Protein AF-A0A0A9GAD1-F1 (afdb_monomer_lite)

Organism: Arundo donax (NCBI:txid35708)

Radius of gyration: 15.66 Å; chains: 1; bounding box: 36×40×42 Å

Foldseek 3Di:
DVLVVCVVPVVLQQDPVCPVVLVVLLVQCQPPDPVSNLVSLSVLLSLLVSLVVCVVVVHDCVSRVCLPLLNLLSLLLSLVVVLVVDDDDDVSNVSSVVSNCSSVVSNVVQCVPDPHVLVVLLPDDPVSLVSNLVSCVSNVHPPVNVVSVVSNDD

Secondary structure (DSSP, 8-state):
-HHHHHHH-GGGGG-GGGHHHHHHHHHHTT-SSHHHHHHHHHHHHHHHHHHHHHHHTT---TT-GGGSHHHHHHHHHHHHHHHHH--S-HHHHHHHHHHHHHHHHHHHHHHHHSS-HHHHHHT--HHHHHHHHHHHHHHT-HHHHHHHHHHH--

InterPro domains:
  IPR052575 Small subunit processome component 20 [PTHR17695] (1-151)

Structure (mmCIF, N/CA/C/O backbone):
data_AF-A0A0A9GAD1-F1
#
_entry.id   AF-A0A0A9GAD1-F1
#
loop_
_atom_site.group_PDB
_atom_site.id
_atom_site.type_symbol
_atom_site.label_atom_id
_atom_site.label_alt_id
_atom_site.label_comp_id
_atom_site.label_asym_id
_atom_site.label_entity_id
_atom_site.label_seq_id
_atom_site.pdbx_PDB_ins_code
_atom_site.Cartn_x
_atom_site.Cartn_y
_atom_site.Cartn_z
_atom_site.occupancy
_atom_site.B_iso_or_equiv
_atom_site.auth_seq_id
_atom_site.auth_comp_id
_atom_site.auth_asym_id
_atom_site.auth_atom_id
_atom_site.pdbx_PDB_model_num
ATOM 1 N N . MET A 1 1 ? -1.659 9.483 -18.717 1.00 63.25 1 MET A N 1
ATOM 2 C CA . MET A 1 1 ? -2.896 10.290 -18.855 1.00 63.25 1 MET A CA 1
ATOM 3 C C . MET A 1 1 ? -3.599 10.463 -17.509 1.00 63.25 1 MET A C 1
ATOM 5 O O . MET A 1 1 ? -3.791 11.605 -17.120 1.00 63.25 1 MET A O 1
ATOM 9 N N . MET A 1 2 ? -3.881 9.384 -16.760 1.00 69.25 2 MET A N 1
ATOM 10 C CA . MET A 1 2 ? -4.486 9.475 -15.416 1.00 69.25 2 MET A CA 1
ATOM 11 C C . MET A 1 2 ? -3.671 10.286 -14.394 1.00 69.25 2 MET A C 1
ATOM 13 O O . MET A 1 2 ? -4.250 11.117 -13.714 1.00 69.25 2 MET A O 1
ATOM 17 N N . GLU A 1 3 ? -2.343 10.128 -14.325 1.00 68.69 3 GLU A N 1
ATOM 18 C CA . GLU A 1 3 ? -1.500 10.929 -13.410 1.00 68.69 3 GLU A CA 1
ATOM 19 C C . GLU A 1 3 ? -1.738 12.435 -13.554 1.00 68.69 3 GLU A C 1
ATOM 21 O O . GLU A 1 3 ? -1.929 13.137 -12.568 1.00 68.69 3 GLU A O 1
ATOM 26 N N . ARG A 1 4 ? -1.798 12.930 -14.797 1.00 76.38 4 ARG A N 1
ATOM 27 C CA . ARG A 1 4 ? -2.043 14.352 -15.060 1.00 76.38 4 ARG A CA 1
ATOM 28 C C . ARG A 1 4 ? -3.442 14.763 -14.621 1.00 76.38 4 ARG A C 1
ATOM 30 O O . ARG A 1 4 ? -3.577 15.832 -14.043 1.00 76.38 4 ARG A O 1
ATOM 37 N N . LEU A 1 5 ? -4.454 13.928 -14.860 1.00 77.38 5 LEU A N 1
ATOM 38 C CA . LEU A 1 5 ? -5.827 14.207 -14.439 1.00 77.38 5 LEU A CA 1
ATOM 39 C C . LEU A 1 5 ? -5.905 14.395 -12.920 1.00 77.38 5 LEU A C 1
ATOM 41 O O . LEU A 1 5 ? -6.448 15.386 -12.454 1.00 77.38 5 LEU A O 1
ATOM 45 N N . PHE A 1 6 ? -5.287 13.497 -12.158 1.00 73.62 6 PHE A N 1
ATOM 46 C CA . PHE A 1 6 ? -5.312 13.570 -10.703 1.00 73.62 6 PHE A CA 1
ATOM 47 C C . PHE A 1 6 ? -4.466 14.698 -10.109 1.00 73.62 6 PHE A C 1
ATOM 49 O O . PHE A 1 6 ? -4.777 15.194 -9.032 1.00 73.62 6 PHE A O 1
ATOM 56 N N . VAL A 1 7 ? -3.402 15.117 -10.796 1.00 73.75 7 VAL A N 1
ATOM 57 C CA . VAL A 1 7 ? -2.645 16.313 -10.400 1.00 73.75 7 VAL A CA 1
ATOM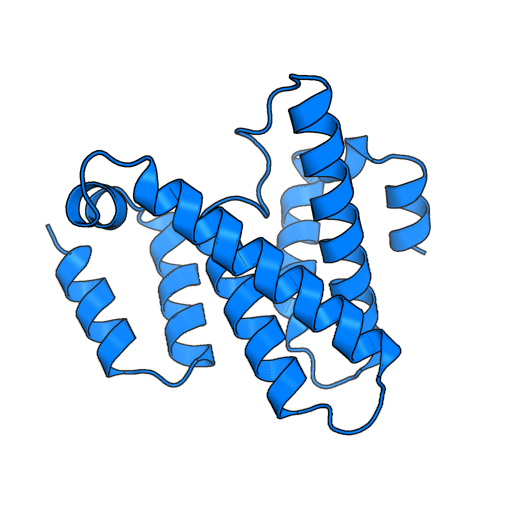 58 C C . VAL A 1 7 ? -3.502 17.574 -10.550 1.00 73.75 7 VAL A C 1
ATOM 60 O O . VAL A 1 7 ? -3.413 18.467 -9.713 1.00 73.75 7 VAL A O 1
ATOM 63 N N . HIS A 1 8 ? -4.331 17.649 -11.595 1.00 77.88 8 HIS A N 1
ATOM 64 C CA . HIS A 1 8 ? -5.186 18.815 -11.851 1.00 77.88 8 HIS A CA 1
ATOM 65 C C . HIS A 1 8 ? -6.481 18.791 -11.034 1.00 77.88 8 HIS A C 1
ATOM 67 O O . HIS A 1 8 ? -6.992 19.854 -10.695 1.00 77.88 8 HIS A O 1
ATOM 73 N N . PHE A 1 9 ? -6.979 17.600 -10.697 1.00 80.06 9 PHE A N 1
ATOM 74 C CA . PHE A 1 9 ? -8.194 17.403 -9.909 1.00 80.06 9 PHE A CA 1
ATOM 75 C C . PHE A 1 9 ? -7.927 16.4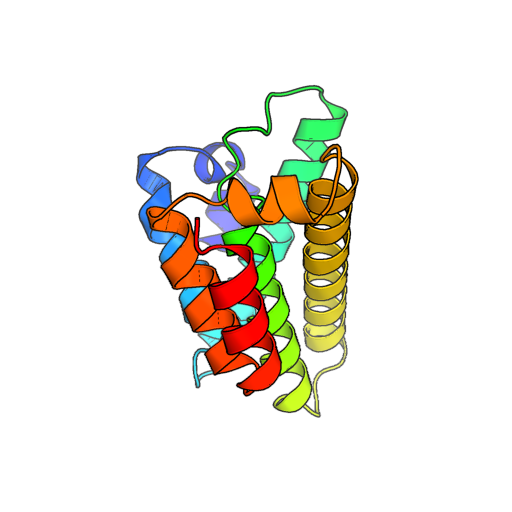22 -8.758 1.00 80.06 9 PHE A C 1
ATOM 77 O O . PHE A 1 9 ? -8.297 15.242 -8.837 1.00 80.06 9 PHE A O 1
ATOM 84 N N . PRO A 1 10 ? -7.249 16.871 -7.686 1.00 75.31 10 PRO A N 1
ATOM 85 C CA . PRO A 1 10 ? -6.904 16.015 -6.554 1.00 75.31 10 PRO A CA 1
ATOM 86 C C . PRO A 1 10 ? -8.134 15.479 -5.815 1.00 75.31 10 PRO A C 1
ATOM 88 O O . PRO A 1 10 ? -8.048 14.474 -5.115 1.00 75.31 10 PRO A O 1
ATOM 91 N N . GLU A 1 11 ? -9.290 16.125 -5.963 1.00 77.88 11 GLU A N 1
ATOM 92 C CA . GLU A 1 11 ? -10.557 15.720 -5.359 1.00 77.88 11 GLU A CA 1
ATOM 93 C C . GLU A 1 11 ? -11.035 14.363 -5.883 1.00 77.88 11 GLU A C 1
ATOM 95 O O . GLU A 1 11 ? -11.563 13.569 -5.101 1.00 77.88 11 GLU A O 1
ATOM 100 N N . LEU A 1 12 ? -10.742 14.055 -7.154 1.00 80.00 12 LEU A N 1
ATOM 101 C CA . LEU A 1 12 ? -11.114 12.793 -7.799 1.00 80.00 12 LEU A CA 1
ATOM 102 C C . LEU A 1 12 ? -10.521 11.578 -7.080 1.00 80.00 12 LEU A C 1
ATOM 104 O O . LEU A 1 12 ? -11.110 10.503 -7.092 1.00 80.00 12 LEU A O 1
ATOM 108 N N . TYR A 1 13 ? -9.382 11.719 -6.393 1.00 74.75 13 TYR A N 1
ATOM 109 C CA . TYR A 1 13 ? -8.804 10.616 -5.619 1.00 74.75 13 TYR A CA 1
ATOM 110 C C . TYR A 1 13 ? -9.721 10.093 -4.508 1.00 74.75 13 TYR A C 1
ATOM 112 O O . TYR A 1 13 ? -9.527 8.973 -4.031 1.00 74.75 13 TYR A O 1
ATOM 120 N N . PHE A 1 14 ? -10.682 10.895 -4.056 1.00 76.62 14 PHE A N 1
ATOM 121 C CA . PHE A 1 14 ? -11.494 10.594 -2.880 1.00 76.62 14 PHE A CA 1
ATOM 122 C C . PHE A 1 14 ? -12.947 10.299 -3.223 1.00 76.62 14 PHE A C 1
ATOM 124 O O . PHE A 1 14 ? -13.693 9.863 -2.349 1.00 76.62 14 PHE A O 1
ATOM 131 N N . GLU A 1 15 ? -13.340 10.474 -4.481 1.00 81.81 15 GLU A N 1
ATOM 132 C CA . GLU A 1 15 ? -14.680 10.133 -4.928 1.00 81.81 15 GLU A CA 1
ATOM 133 C C . GLU A 1 15 ? -14.900 8.612 -4.910 1.00 81.81 15 GLU A C 1
ATOM 135 O O . GLU A 1 15 ? -14.014 7.812 -5.233 1.00 81.81 15 GLU A O 1
ATOM 140 N N . GLN A 1 16 ? -16.096 8.192 -4.499 1.00 76.69 16 GLN A N 1
ATOM 141 C CA . GLN A 1 16 ? -16.431 6.780 -4.302 1.00 76.69 16 GLN A CA 1
ATOM 142 C C . GLN A 1 16 ? -16.388 5.968 -5.610 1.00 76.69 16 GLN A C 1
ATOM 144 O O . GLN A 1 16 ? -15.890 4.848 -5.623 1.00 76.69 16 GLN A O 1
ATOM 149 N N . ASN A 1 17 ? -16.802 6.565 -6.730 1.00 79.69 17 ASN A N 1
ATOM 150 C CA . ASN A 1 17 ? -16.640 6.026 -8.094 1.00 79.69 17 ASN A CA 1
ATOM 151 C C . ASN A 1 17 ? -15.176 5.676 -8.452 1.00 79.69 17 ASN A C 1
ATOM 153 O O . ASN A 1 17 ? -14.945 4.838 -9.318 1.00 79.69 17 ASN A O 1
ATOM 157 N N . MET A 1 18 ? -14.186 6.273 -7.781 1.00 80.19 18 MET A N 1
ATOM 158 C CA . MET A 1 18 ? -12.759 6.030 -8.015 1.00 80.19 18 MET A CA 1
ATOM 159 C C . MET A 1 18 ? -12.165 4.980 -7.061 1.00 80.19 18 MET A C 1
ATOM 161 O O . MET A 1 18 ? -10.948 4.786 -7.031 1.00 80.19 18 MET A O 1
ATOM 165 N N . GLU A 1 19 ? -12.974 4.309 -6.236 1.00 81.88 19 GLU A N 1
ATOM 166 C CA . GLU A 1 19 ? -12.515 3.258 -5.314 1.00 81.88 19 GLU A CA 1
ATOM 167 C C . GLU A 1 19 ? -11.909 2.055 -6.051 1.00 81.88 19 GLU A C 1
ATOM 169 O O . GLU A 1 19 ? -10.795 1.630 -5.734 1.00 81.88 19 GLU A O 1
ATOM 174 N N . GLU A 1 20 ? -12.580 1.558 -7.090 1.00 83.06 20 GLU A N 1
ATOM 175 C CA . GLU A 1 20 ? -12.085 0.430 -7.887 1.00 83.06 20 GLU A CA 1
ATOM 176 C C . GLU A 1 20 ? -10.746 0.753 -8.553 1.00 83.06 20 GLU A C 1
ATOM 178 O O . GLU A 1 20 ? -9.814 -0.053 -8.525 1.00 83.06 20 GLU A O 1
ATOM 183 N N . ILE A 1 21 ? -10.609 1.972 -9.081 1.00 84.38 21 ILE A N 1
ATOM 184 C CA . ILE A 1 21 ? -9.367 2.447 -9.700 1.00 84.38 21 ILE A CA 1
ATOM 185 C C . ILE A 1 21 ? -8.234 2.467 -8.672 1.00 84.38 21 ILE A C 1
ATOM 187 O O . ILE A 1 21 ? -7.130 2.014 -8.970 1.00 84.38 21 ILE A O 1
ATOM 191 N N . ARG A 1 22 ? -8.499 2.919 -7.441 1.00 84.44 22 ARG A N 1
ATOM 192 C CA . ARG A 1 22 ? -7.513 2.899 -6.348 1.00 84.44 22 ARG A CA 1
ATOM 193 C C . ARG A 1 22 ? -7.063 1.475 -6.006 1.00 84.44 22 ARG A C 1
ATOM 195 O O . ARG A 1 22 ? -5.872 1.248 -5.803 1.00 84.44 22 ARG A O 1
ATOM 202 N N . ILE A 1 23 ? -7.978 0.505 -6.006 1.00 85.31 23 ILE A N 1
ATOM 203 C CA . ILE A 1 23 ? -7.648 -0.914 -5.795 1.00 85.31 23 ILE A CA 1
ATOM 204 C C . ILE A 1 23 ? -6.791 -1.456 -6.947 1.00 85.31 23 ILE A C 1
ATOM 206 O O . ILE A 1 23 ? -5.797 -2.146 -6.707 1.00 85.31 23 ILE A O 1
ATOM 210 N N . VAL A 1 24 ? -7.135 -1.128 -8.195 1.00 89.25 24 VAL A N 1
ATOM 211 C CA . VAL A 1 24 ? -6.348 -1.519 -9.376 1.00 89.25 24 VAL A CA 1
ATOM 212 C C . VAL A 1 24 ? -4.936 -0.934 -9.305 1.00 89.25 24 VAL A C 1
ATOM 214 O O . VAL A 1 24 ? -3.975 -1.654 -9.572 1.00 89.25 24 VAL A O 1
ATOM 217 N N . VAL A 1 25 ? -4.782 0.321 -8.870 1.00 90.19 25 VAL A N 1
ATOM 218 C CA . VAL A 1 25 ? -3.464 0.945 -8.670 1.00 90.19 25 VAL A CA 1
ATOM 219 C C . VAL A 1 25 ? -2.609 0.130 -7.698 1.00 90.19 25 VAL A C 1
ATOM 221 O O . VAL A 1 25 ? -1.458 -0.147 -8.025 1.00 90.19 25 VAL A O 1
ATOM 224 N N . CYS A 1 26 ? -3.159 -0.318 -6.562 1.00 88.81 26 CYS A N 1
ATOM 225 C CA . CYS A 1 26 ? -2.428 -1.177 -5.623 1.00 88.81 26 CYS A CA 1
ATOM 226 C C . CYS A 1 26 ? -1.983 -2.500 -6.263 1.00 88.81 26 CYS A C 1
ATOM 228 O O . CYS A 1 26 ? -0.839 -2.906 -6.080 1.00 88.81 26 CYS A O 1
ATOM 230 N N . LYS A 1 27 ? -2.848 -3.153 -7.051 1.00 89.81 27 LYS A N 1
ATOM 231 C CA . LYS A 1 27 ? -2.513 -4.416 -7.737 1.00 89.81 27 LYS A CA 1
ATOM 232 C C . LYS A 1 27 ? -1.399 -4.241 -8.771 1.00 89.81 27 LYS A C 1
ATOM 234 O O . LYS A 1 27 ? -0.538 -5.107 -8.920 1.00 89.81 27 LYS A O 1
ATOM 239 N N . LEU A 1 28 ? -1.389 -3.111 -9.474 1.00 92.81 28 LEU A N 1
ATOM 240 C CA . LEU A 1 28 ? -0.389 -2.810 -10.499 1.00 92.81 28 LEU A CA 1
ATOM 241 C C . LEU A 1 28 ? 1.010 -2.518 -9.926 1.00 92.81 28 LEU A C 1
ATOM 243 O O . LEU A 1 28 ? 1.993 -2.633 -10.657 1.00 92.81 28 LEU A O 1
ATOM 247 N N . LEU A 1 29 ? 1.143 -2.245 -8.622 1.00 92.88 29 LEU A N 1
ATOM 248 C CA . LEU A 1 29 ? 2.449 -2.076 -7.968 1.00 92.88 29 LEU A CA 1
ATOM 249 C C . LEU A 1 29 ? 3.333 -3.330 -8.052 1.00 92.88 29 LEU A C 1
ATOM 251 O O . LEU A 1 29 ? 4.550 -3.228 -7.948 1.00 92.88 29 LEU A O 1
ATOM 255 N N . ILE A 1 30 ? 2.764 -4.518 -8.236 1.00 91.44 30 ILE A N 1
ATOM 256 C CA . ILE A 1 30 ? 3.539 -5.761 -8.391 1.00 91.44 30 ILE A CA 1
ATOM 257 C C . ILE A 1 30 ? 3.490 -6.308 -9.816 1.00 91.44 30 ILE A C 1
ATOM 259 O O . ILE A 1 30 ? 3.848 -7.464 -10.050 1.00 91.44 30 ILE A O 1
ATOM 263 N N . HIS A 1 31 ? 3.041 -5.491 -10.770 1.00 91.69 31 HIS A N 1
ATOM 264 C CA . HIS A 1 31 ? 2.915 -5.900 -12.157 1.00 91.69 31 HIS A CA 1
ATOM 265 C C . HIS A 1 31 ? 4.290 -6.280 -12.743 1.00 91.69 31 HIS A C 1
ATOM 267 O O . HIS A 1 31 ? 5.273 -5.591 -12.455 1.00 91.69 31 HIS A O 1
ATOM 273 N N . PRO A 1 32 ? 4.394 -7.331 -13.585 1.00 87.81 32 PRO A N 1
ATOM 274 C CA . PRO A 1 32 ? 5.669 -7.749 -14.176 1.00 87.81 32 PRO A CA 1
ATOM 275 C C . PRO A 1 32 ? 6.350 -6.649 -15.002 1.00 87.81 32 PRO A C 1
ATOM 277 O O . PRO A 1 32 ? 7.550 -6.409 -14.869 1.00 87.81 32 PRO A O 1
ATOM 280 N N . HIS A 1 33 ? 5.576 -5.938 -15.825 1.00 88.44 33 HIS A N 1
ATOM 281 C CA . HIS A 1 33 ? 6.076 -4.830 -16.646 1.00 88.44 33 HIS A CA 1
ATOM 282 C C . HIS A 1 33 ? 6.329 -3.557 -15.825 1.00 88.44 33 HIS A C 1
ATOM 284 O O . HIS A 1 33 ? 5.504 -3.179 -14.995 1.00 88.44 33 HIS A O 1
ATOM 290 N N . SER A 1 34 ? 7.443 -2.874 -16.107 1.00 86.44 34 SER A N 1
ATOM 291 C CA . SER A 1 34 ? 7.892 -1.671 -15.390 1.00 86.44 34 SER A CA 1
ATOM 292 C C . SER A 1 34 ? 6.997 -0.457 -15.610 1.00 86.44 34 SER A C 1
ATOM 294 O O . SER A 1 34 ? 6.751 0.287 -14.673 1.00 86.44 34 SER A O 1
ATOM 296 N N . MET A 1 35 ? 6.461 -0.262 -16.817 1.00 87.50 35 MET A N 1
ATOM 297 C CA . MET A 1 35 ? 5.620 0.899 -17.127 1.00 87.50 35 MET A CA 1
ATOM 298 C C . MET A 1 35 ? 4.387 1.022 -16.205 1.00 87.50 35 MET A C 1
ATOM 300 O O . MET A 1 35 ? 4.283 2.040 -15.521 1.00 87.50 35 MET A O 1
ATOM 304 N N . PRO A 1 36 ? 3.496 0.013 -16.088 1.00 88.88 36 PRO A N 1
ATOM 305 C CA . PRO A 1 36 ? 2.351 0.108 -15.180 1.00 88.88 36 PRO A CA 1
ATOM 306 C C . PRO A 1 36 ? 2.776 0.198 -13.713 1.00 88.88 36 PRO A C 1
ATOM 308 O O . PRO A 1 36 ? 2.176 0.951 -12.954 1.00 88.88 36 PRO A O 1
ATOM 311 N N . ARG A 1 37 ? 3.841 -0.511 -13.327 1.00 90.50 37 ARG A N 1
ATOM 312 C CA . ARG A 1 37 ? 4.392 -0.470 -11.971 1.00 90.50 37 ARG A CA 1
ATOM 313 C C . ARG A 1 37 ? 4.851 0.940 -11.588 1.00 90.50 37 ARG A C 1
ATOM 315 O O . ARG A 1 37 ? 4.413 1.458 -10.567 1.00 90.50 37 ARG A O 1
ATOM 322 N N . ASN A 1 38 ? 5.649 1.585 -12.437 1.00 88.88 38 ASN A N 1
ATOM 323 C CA . ASN A 1 38 ? 6.176 2.933 -12.218 1.00 88.88 38 ASN A CA 1
ATOM 324 C C . ASN A 1 38 ? 5.061 3.980 -12.212 1.00 88.88 38 ASN A C 1
ATOM 326 O O . ASN A 1 38 ? 5.045 4.852 -11.346 1.00 88.88 38 ASN A O 1
ATOM 330 N N . THR A 1 39 ? 4.091 3.866 -13.125 1.00 89.00 39 THR A N 1
ATOM 331 C CA . THR A 1 39 ? 2.907 4.734 -13.123 1.00 89.00 39 THR A CA 1
ATOM 332 C C . THR A 1 39 ? 2.106 4.585 -11.830 1.00 89.00 39 THR A C 1
ATOM 334 O O . THR A 1 39 ? 1.720 5.575 -11.213 1.00 89.00 39 THR A O 1
ATOM 337 N N . SER A 1 40 ? 1.895 3.359 -11.351 1.00 92.00 40 SER A N 1
ATOM 338 C CA . SER A 1 40 ? 1.223 3.126 -10.071 1.00 92.00 40 SER A CA 1
ATOM 339 C C . SER A 1 40 ? 2.011 3.681 -8.884 1.00 92.00 40 SER A C 1
ATOM 341 O O . SER A 1 40 ? 1.408 4.277 -7.993 1.00 92.00 40 SER A O 1
ATOM 343 N N . SER A 1 41 ? 3.341 3.569 -8.885 1.00 92.50 41 SER A N 1
ATOM 344 C CA . SER A 1 41 ? 4.211 4.171 -7.865 1.00 92.50 41 SER A CA 1
ATOM 345 C C . SER A 1 41 ? 4.059 5.699 -7.808 1.00 92.50 41 SER A C 1
ATOM 347 O O . SER A 1 41 ? 3.910 6.268 -6.723 1.00 92.50 41 SER A O 1
ATOM 349 N N . SER A 1 42 ? 4.025 6.362 -8.966 1.00 91.56 42 SER A N 1
ATOM 350 C CA . SER A 1 42 ? 3.805 7.811 -9.085 1.00 91.56 42 SER A CA 1
ATOM 351 C C . SER A 1 42 ? 2.401 8.244 -8.655 1.00 91.56 42 SER A C 1
ATOM 353 O O . SER A 1 42 ? 2.243 9.272 -7.988 1.00 91.56 42 SER A O 1
ATOM 355 N N . LEU A 1 43 ? 1.375 7.454 -8.985 1.00 91.56 43 LEU A N 1
ATOM 356 C CA . LEU A 1 43 ? -0.003 7.697 -8.545 1.00 91.56 43 LEU A CA 1
ATOM 357 C C . LEU A 1 43 ? -0.137 7.589 -7.022 1.00 91.56 43 LEU A C 1
ATOM 359 O O . LEU A 1 43 ? -0.752 8.452 -6.401 1.00 91.56 43 LEU A O 1
ATOM 363 N N . VAL A 1 44 ? 0.480 6.577 -6.407 1.00 93.50 44 VAL A N 1
ATOM 364 C CA . VAL A 1 44 ? 0.500 6.422 -4.944 1.00 93.50 44 VAL A CA 1
ATOM 365 C C . VAL A 1 44 ? 1.219 7.594 -4.272 1.00 93.50 44 VAL A C 1
ATOM 367 O O . VAL A 1 44 ? 0.695 8.146 -3.306 1.00 93.50 44 VAL A O 1
ATOM 370 N N . ALA A 1 45 ? 2.362 8.031 -4.809 1.00 93.44 45 ALA A N 1
ATOM 371 C CA . ALA A 1 45 ? 3.073 9.200 -4.287 1.00 93.44 45 ALA A CA 1
ATOM 372 C C . ALA A 1 45 ? 2.205 10.468 -4.336 1.00 93.44 45 ALA A C 1
ATOM 374 O O . ALA A 1 45 ? 2.091 11.200 -3.351 1.00 93.44 45 ALA A O 1
ATOM 375 N N . SER A 1 46 ? 1.532 10.692 -5.466 1.00 90.50 46 SER A N 1
ATOM 376 C CA . SER A 1 46 ? 0.617 11.823 -5.653 1.00 90.50 46 SER A CA 1
ATOM 377 C C . SER A 1 46 ? -0.583 11.757 -4.699 1.00 90.50 46 SER A C 1
ATOM 379 O O . SER A 1 46 ? -0.986 12.778 -4.133 1.00 90.50 46 SER A O 1
ATOM 381 N N . TYR A 1 47 ? -1.129 10.559 -4.466 1.00 90.69 47 TYR A N 1
ATOM 382 C CA . TYR A 1 47 ? -2.193 10.339 -3.488 1.00 90.69 47 TYR A CA 1
ATOM 383 C C . TYR A 1 47 ? -1.730 10.696 -2.071 1.00 90.69 47 TYR A C 1
ATOM 385 O O . TYR A 1 47 ? -2.403 11.458 -1.378 1.00 90.69 47 TYR A O 1
ATOM 393 N N . PHE A 1 48 ? -0.566 10.196 -1.645 1.00 92.88 48 PHE A N 1
ATOM 394 C CA . PHE A 1 48 ? -0.010 10.485 -0.321 1.00 92.88 48 PHE A CA 1
ATOM 395 C C . PHE A 1 48 ? 0.260 11.977 -0.120 1.00 92.88 48 PHE A C 1
ATOM 397 O O . PHE A 1 48 ? -0.128 12.529 0.909 1.00 92.88 48 PHE A O 1
ATOM 404 N N . ALA A 1 49 ? 0.830 12.658 -1.115 1.00 91.38 49 ALA A N 1
ATOM 405 C CA . ALA A 1 49 ? 1.029 14.106 -1.063 1.00 91.38 49 ALA A CA 1
ATOM 406 C C . ALA A 1 49 ? -0.301 14.865 -0.892 1.00 91.38 49 ALA A C 1
ATOM 408 O O . ALA A 1 49 ? -0.401 15.789 -0.084 1.00 91.38 49 ALA A O 1
ATOM 409 N N . THR A 1 50 ? -1.346 14.436 -1.605 1.00 89.62 50 THR A N 1
ATOM 410 C CA . THR A 1 50 ? -2.686 15.034 -1.506 1.00 89.62 50 THR A CA 1
ATOM 411 C C . THR A 1 50 ? -3.309 14.801 -0.130 1.00 89.62 50 THR A C 1
ATOM 413 O O . THR A 1 50 ? -3.899 15.714 0.447 1.00 89.62 50 THR A O 1
ATOM 416 N N . VAL A 1 51 ? -3.143 13.602 0.432 1.00 89.88 51 VAL A N 1
ATOM 417 C CA . VAL A 1 51 ? -3.586 13.287 1.795 1.00 89.88 51 VAL A CA 1
ATOM 418 C C . VAL A 1 51 ? -2.895 14.182 2.825 1.00 89.88 51 VAL A C 1
ATOM 420 O O . VAL A 1 51 ? -3.571 14.737 3.688 1.00 89.88 51 VAL A O 1
ATOM 423 N N . GLU A 1 52 ? -1.576 14.366 2.740 1.00 90.31 52 GLU A N 1
ATOM 424 C CA . GLU A 1 52 ? -0.852 15.237 3.677 1.00 90.31 52 GLU A CA 1
ATOM 425 C C . GLU A 1 52 ? -1.278 16.701 3.562 1.00 90.31 52 GLU A C 1
ATOM 427 O O . GLU A 1 52 ? -1.483 17.361 4.583 1.00 90.31 52 GLU A O 1
ATOM 432 N N . LYS A 1 53 ? -1.501 17.195 2.339 1.00 88.69 53 LYS A N 1
ATOM 433 C CA . LYS A 1 53 ? -2.046 18.539 2.121 1.00 88.69 53 LYS A CA 1
ATOM 434 C C . LYS A 1 53 ? -3.401 18.708 2.818 1.00 88.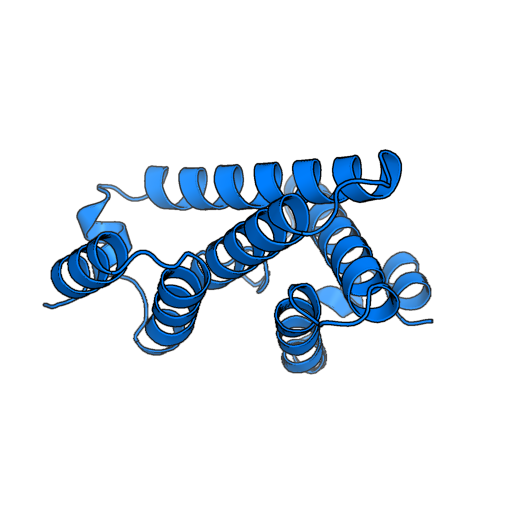69 53 LYS A C 1
ATOM 436 O O . LYS A 1 53 ? -3.586 19.656 3.576 1.00 88.69 53 LYS A O 1
ATOM 441 N N . ARG A 1 54 ? -4.309 17.740 2.656 1.00 86.38 54 ARG A N 1
ATOM 442 C CA . ARG A 1 54 ? -5.622 17.744 3.323 1.00 86.38 54 ARG A CA 1
ATOM 443 C C . ARG A 1 54 ? -5.523 17.697 4.847 1.00 86.38 54 ARG A C 1
ATOM 445 O O . ARG A 1 54 ? -6.247 18.431 5.516 1.00 86.38 54 ARG A O 1
ATOM 452 N N . LYS A 1 55 ? -4.611 16.886 5.406 1.00 85.56 55 LYS A N 1
ATOM 453 C CA . LYS A 1 55 ? -4.342 16.862 6.858 1.00 85.56 55 LYS A CA 1
ATOM 454 C C . LYS A 1 55 ? -3.917 18.243 7.361 1.00 85.56 55 LYS A C 1
ATOM 456 O O . LYS A 1 55 ? -4.384 18.674 8.413 1.00 85.56 55 LYS A O 1
ATOM 461 N N . HIS A 1 56 ? -3.053 18.933 6.616 1.00 86.12 56 HIS A N 1
ATOM 462 C CA . HIS A 1 56 ? -2.591 20.278 6.962 1.00 86.12 56 HIS A CA 1
ATOM 463 C C . HIS A 1 56 ? -3.728 21.311 6.913 1.00 86.12 56 HIS A C 1
ATOM 465 O O . HIS A 1 56 ? -3.844 22.155 7.800 1.00 86.12 56 HIS A O 1
ATOM 471 N N . GLU A 1 57 ? -4.620 21.181 5.931 1.00 87.19 57 GLU A N 1
ATOM 472 C CA . GLU A 1 57 ? -5.830 21.999 5.764 1.00 87.19 57 GLU A CA 1
ATOM 473 C C . GLU A 1 57 ? -6.972 21.612 6.729 1.00 87.19 57 GLU A C 1
ATOM 475 O O . GLU A 1 57 ? -8.046 22.209 6.683 1.00 87.19 57 GLU A O 1
ATOM 480 N N . LYS A 1 58 ? -6.748 20.645 7.635 1.00 82.31 58 LYS A N 1
ATOM 481 C CA . LYS A 1 58 ? -7.732 20.108 8.600 1.00 82.31 58 LYS A CA 1
ATOM 482 C C . LYS A 1 58 ? -9.000 19.542 7.947 1.00 82.31 58 LYS A C 1
ATOM 484 O O . LYS A 1 58 ? -10.056 19.500 8.576 1.00 82.31 58 LYS A O 1
ATOM 489 N N . LEU A 1 59 ? -8.891 19.095 6.700 1.00 77.88 59 LEU A N 1
ATOM 490 C CA . LEU A 1 59 ? -9.966 18.399 6.000 1.00 77.88 59 LEU A CA 1
ATOM 491 C C . LEU A 1 59 ? -10.073 16.955 6.500 1.00 77.88 59 LEU A C 1
ATOM 493 O O . LEU A 1 59 ? -9.091 16.381 6.973 1.00 77.88 59 LEU A O 1
ATOM 497 N N . ASP A 1 60 ? -11.264 16.359 6.394 1.00 74.31 60 ASP A N 1
ATOM 498 C CA . ASP A 1 60 ? -11.462 14.966 6.795 1.00 74.31 60 ASP A CA 1
ATOM 499 C C . ASP A 1 60 ? -10.651 14.015 5.901 1.00 74.31 60 ASP A C 1
ATOM 501 O O . ASP A 1 60 ? -10.710 14.058 4.670 1.00 74.31 60 ASP A O 1
ATOM 505 N N . VAL A 1 61 ? -9.882 13.144 6.554 1.00 70.25 61 VAL A N 1
ATOM 506 C CA . VAL A 1 61 ? -9.004 12.146 5.925 1.00 70.25 61 VAL A CA 1
ATOM 507 C C . VAL A 1 61 ? -9.470 10.727 6.258 1.00 70.25 61 VAL A C 1
ATOM 509 O O . VAL A 1 61 ? -8.918 9.749 5.763 1.00 70.25 61 VAL A O 1
ATOM 512 N N . THR A 1 62 ? -10.517 10.586 7.071 1.00 63.94 62 THR A N 1
ATOM 513 C CA . THR A 1 62 ? -11.017 9.289 7.549 1.00 63.94 62 THR A CA 1
ATOM 514 C C . THR A 1 62 ? -11.527 8.414 6.396 1.00 63.94 62 THR A C 1
ATOM 516 O O . THR A 1 62 ? -11.422 7.192 6.449 1.00 63.94 62 THR A O 1
ATOM 519 N N . SER A 1 63 ? -11.985 9.036 5.307 1.00 66.06 63 SER A N 1
ATOM 520 C CA . SER A 1 63 ? -12.435 8.386 4.066 1.00 66.06 63 SER A CA 1
ATOM 521 C C . SER A 1 63 ? -11.313 8.059 3.065 1.00 66.06 63 SER A C 1
ATOM 523 O O . SER A 1 63 ? -11.569 7.544 1.971 1.00 66.06 63 SER A O 1
ATOM 525 N N . CYS A 1 64 ? -10.050 8.346 3.393 1.00 81.44 64 CYS A N 1
ATOM 526 C CA . CYS A 1 64 ? -8.938 8.147 2.469 1.00 81.44 64 CYS A CA 1
ATOM 527 C C . CYS A 1 64 ? -8.535 6.663 2.393 1.00 81.44 64 CYS A C 1
ATOM 529 O O . CYS A 1 64 ? -7.713 6.172 3.164 1.00 81.44 64 CYS A O 1
ATOM 531 N N . LEU A 1 65 ? -9.111 5.952 1.421 1.00 80.44 65 LEU A N 1
ATOM 532 C CA . LEU A 1 65 ? -8.943 4.510 1.214 1.00 80.44 65 LEU A CA 1
ATOM 533 C C . LEU A 1 65 ? -7.483 4.023 1.268 1.00 80.44 65 LEU A C 1
ATOM 535 O O . LEU A 1 65 ? -7.191 3.068 1.979 1.00 80.44 65 LEU A O 1
ATOM 539 N N . LEU A 1 66 ? -6.543 4.658 0.548 1.00 83.69 66 LEU A N 1
ATOM 540 C CA . LEU A 1 66 ? -5.163 4.138 0.487 1.00 83.69 66 LEU A CA 1
ATOM 541 C C . LEU A 1 66 ? -4.375 4.336 1.789 1.00 83.69 66 LEU A C 1
ATOM 543 O O . LEU A 1 66 ? -3.314 3.736 1.940 1.00 83.69 66 LEU A O 1
ATOM 547 N N . VAL A 1 67 ? -4.884 5.140 2.730 1.00 88.50 67 VAL A N 1
ATOM 548 C CA . VAL A 1 67 ? -4.297 5.283 4.072 1.00 88.50 67 VAL A CA 1
ATOM 549 C C . VAL A 1 67 ? -5.019 4.456 5.136 1.00 88.50 67 VAL A C 1
ATOM 551 O O . VAL A 1 67 ? -4.712 4.574 6.321 1.00 88.50 67 VAL A O 1
ATOM 554 N N . GLN A 1 68 ? -5.937 3.573 4.733 1.00 90.25 68 GLN A N 1
ATOM 555 C CA . GLN A 1 68 ? -6.433 2.524 5.617 1.00 90.25 68 GLN A CA 1
ATOM 556 C C . GLN A 1 68 ? -5.310 1.527 5.943 1.00 90.25 68 GLN A C 1
ATOM 558 O O . GLN A 1 68 ? -4.466 1.252 5.085 1.00 90.25 68 GLN A O 1
ATOM 563 N N . PRO A 1 69 ? -5.295 0.930 7.149 1.00 91.50 69 PRO A N 1
ATOM 564 C CA . PRO A 1 69 ? -4.227 0.024 7.560 1.00 91.50 69 PRO A CA 1
ATOM 565 C C . PRO A 1 69 ? -3.923 -1.119 6.589 1.00 91.50 69 PRO A C 1
ATOM 567 O O . PRO A 1 69 ? -2.761 -1.373 6.274 1.00 91.50 69 PRO A O 1
ATOM 570 N N . SER A 1 70 ? -4.966 -1.789 6.098 1.00 91.69 70 SER A N 1
ATOM 571 C CA . SER A 1 70 ? -4.852 -2.925 5.180 1.00 91.69 70 SER A CA 1
ATOM 572 C C . SER A 1 70 ? -4.202 -2.514 3.854 1.00 91.69 70 SER A C 1
ATOM 574 O O . SER A 1 70 ? -3.342 -3.219 3.323 1.00 91.69 70 SER A O 1
ATOM 576 N N . ARG A 1 71 ? -4.551 -1.322 3.351 1.00 92.44 71 ARG A N 1
ATOM 577 C CA . ARG A 1 71 ? -3.990 -0.738 2.127 1.00 92.44 71 ARG A CA 1
ATOM 578 C C . ARG A 1 71 ? -2.556 -0.253 2.322 1.00 92.44 71 ARG A C 1
ATOM 580 O O . ARG A 1 71 ? -1.702 -0.543 1.492 1.00 92.44 71 ARG A O 1
ATOM 587 N N . LEU A 1 72 ? -2.246 0.396 3.441 1.00 95.12 72 LEU A N 1
ATOM 588 C CA . LEU A 1 72 ? -0.866 0.779 3.756 1.00 95.12 72 LEU A CA 1
ATOM 589 C C . LEU A 1 72 ? 0.049 -0.447 3.845 1.00 95.12 72 LEU A C 1
ATOM 591 O O . LEU A 1 72 ? 1.177 -0.407 3.359 1.00 95.12 72 LEU A O 1
ATOM 595 N N . PHE A 1 73 ? -0.442 -1.554 4.408 1.00 95.31 73 PHE A N 1
ATOM 596 C CA . PHE A 1 73 ? 0.319 -2.796 4.480 1.00 95.31 73 PHE A CA 1
ATOM 597 C C . PHE A 1 73 ? 0.580 -3.414 3.098 1.00 95.31 73 PHE A C 1
ATOM 599 O O . PHE A 1 73 ? 1.739 -3.678 2.774 1.00 95.31 73 PHE A O 1
ATOM 606 N N . ILE A 1 74 ? -0.450 -3.592 2.254 1.00 94.44 74 ILE A N 1
ATOM 607 C CA . ILE A 1 74 ? -0.262 -4.170 0.906 1.00 94.44 74 ILE A CA 1
ATOM 608 C C . ILE A 1 74 ? 0.659 -3.292 0.045 1.00 94.44 74 ILE A C 1
ATOM 610 O O . ILE A 1 74 ? 1.530 -3.809 -0.656 1.00 94.44 74 ILE A O 1
ATOM 614 N N . ILE A 1 75 ? 0.526 -1.963 0.140 1.00 95.88 75 ILE A N 1
ATOM 615 C CA . ILE A 1 75 ? 1.373 -1.001 -0.572 1.00 95.88 75 ILE A CA 1
ATOM 616 C C . ILE A 1 75 ? 2.828 -1.118 -0.094 1.00 95.88 75 ILE A C 1
ATOM 618 O O . ILE A 1 75 ? 3.735 -1.225 -0.920 1.00 95.88 75 ILE A O 1
ATOM 622 N N . ALA A 1 76 ? 3.063 -1.170 1.223 1.00 97.00 76 ALA A N 1
ATOM 623 C CA . ALA A 1 76 ? 4.403 -1.328 1.785 1.00 97.00 76 ALA A CA 1
ATOM 624 C C . ALA A 1 76 ? 5.075 -2.625 1.311 1.00 97.00 76 ALA A C 1
ATOM 626 O O . ALA A 1 76 ? 6.211 -2.603 0.836 1.00 97.00 76 ALA A O 1
ATOM 627 N N . VAL A 1 77 ? 4.377 -3.763 1.383 1.00 95.62 77 VAL A N 1
ATOM 628 C CA . VAL A 1 77 ? 4.946 -5.038 0.922 1.00 95.62 77 VAL A CA 1
ATOM 629 C C . VAL A 1 77 ? 5.191 -5.022 -0.591 1.00 95.62 77 VAL A C 1
ATOM 631 O O . VAL A 1 77 ? 6.216 -5.531 -1.049 1.00 95.62 77 VAL A O 1
ATOM 634 N N . SER A 1 78 ? 4.305 -4.388 -1.363 1.00 95.00 78 SER A N 1
ATOM 635 C CA . SER A 1 78 ? 4.478 -4.229 -2.810 1.00 95.00 78 SER A CA 1
ATOM 636 C C . SER A 1 78 ? 5.767 -3.481 -3.134 1.00 95.00 78 SER A C 1
ATOM 638 O O . SER A 1 78 ? 6.594 -4.004 -3.875 1.00 95.00 78 SER A O 1
ATOM 640 N N . PHE A 1 79 ? 6.002 -2.319 -2.520 1.00 94.81 79 PHE A N 1
ATOM 641 C CA . PHE A 1 79 ? 7.233 -1.551 -2.726 1.00 94.81 79 PHE A CA 1
ATOM 642 C C . PHE A 1 79 ? 8.486 -2.278 -2.242 1.00 94.81 79 PHE A C 1
ATOM 644 O O . PHE A 1 79 ? 9.509 -2.247 -2.925 1.00 94.81 79 PHE A O 1
ATOM 651 N N . LEU A 1 80 ? 8.411 -3.001 -1.122 1.00 93.44 80 LEU A N 1
ATOM 652 C CA . LEU A 1 80 ? 9.519 -3.843 -0.672 1.00 93.44 80 LEU A CA 1
ATOM 653 C C . LEU A 1 80 ? 9.881 -4.908 -1.719 1.00 93.44 80 LEU A C 1
ATOM 655 O O . LEU A 1 80 ? 11.062 -5.171 -1.948 1.00 93.44 80 LEU A O 1
ATOM 659 N N . LYS A 1 81 ? 8.883 -5.513 -2.373 1.00 91.06 81 LYS A N 1
ATOM 660 C CA . LYS A 1 81 ? 9.107 -6.458 -3.472 1.00 91.06 81 LYS A CA 1
ATOM 661 C C . LYS A 1 81 ? 9.724 -5.770 -4.692 1.00 91.06 81 LYS A C 1
ATOM 663 O O . LYS A 1 81 ? 10.664 -6.326 -5.252 1.00 91.06 81 LYS A O 1
ATOM 668 N N . GLN A 1 82 ? 9.258 -4.574 -5.067 1.00 89.75 82 GLN A N 1
ATOM 669 C CA . GLN A 1 82 ? 9.849 -3.809 -6.176 1.00 89.75 82 GLN A CA 1
ATOM 670 C C . GLN A 1 82 ? 11.339 -3.533 -5.936 1.00 89.75 82 GLN A C 1
ATOM 672 O O . GLN A 1 82 ? 12.156 -3.853 -6.792 1.00 89.75 82 GLN A O 1
ATOM 677 N N . LEU A 1 83 ? 11.710 -3.058 -4.739 1.00 88.69 83 LEU A N 1
ATOM 678 C CA . LEU A 1 83 ? 13.111 -2.778 -4.383 1.00 88.69 83 LEU A CA 1
ATOM 679 C C . LEU A 1 83 ? 14.008 -4.018 -4.426 1.00 88.69 83 LEU A C 1
ATOM 681 O O . LEU A 1 83 ? 15.200 -3.909 -4.688 1.00 88.69 83 LEU A O 1
ATOM 685 N N . ARG A 1 84 ? 13.454 -5.207 -4.168 1.00 86.12 84 ARG A N 1
ATOM 686 C CA . ARG A 1 84 ? 14.195 -6.471 -4.298 1.00 86.12 84 ARG A CA 1
ATOM 687 C C . ARG A 1 84 ? 14.402 -6.892 -5.756 1.00 86.12 84 ARG A C 1
ATOM 689 O O . ARG A 1 84 ? 15.290 -7.695 -6.017 1.00 86.12 84 ARG A O 1
ATOM 696 N N . MET A 1 85 ? 13.571 -6.404 -6.677 1.00 80.31 85 MET A N 1
ATOM 697 C CA . MET A 1 85 ? 13.592 -6.764 -8.099 1.00 80.31 85 MET A CA 1
ATOM 698 C C . MET A 1 85 ? 14.352 -5.745 -8.964 1.00 80.31 85 MET A C 1
ATOM 700 O O . MET A 1 85 ? 14.959 -6.134 -9.958 1.00 80.31 85 MET A O 1
ATOM 704 N N . GLU A 1 86 ? 14.316 -4.455 -8.619 1.00 67.19 86 GLU A N 1
ATOM 705 C CA . GLU A 1 86 ? 14.868 -3.362 -9.430 1.00 67.19 86 GLU A CA 1
ATOM 706 C C . GLU A 1 86 ? 16.248 -2.906 -8.926 1.00 67.19 86 GLU A C 1
ATOM 708 O O . GLU A 1 86 ? 16.375 -2.126 -7.985 1.00 67.19 86 GLU A O 1
ATOM 713 N N . LEU A 1 87 ? 17.310 -3.382 -9.585 1.00 58.44 87 LEU A N 1
ATOM 714 C CA . LEU A 1 87 ? 18.702 -3.084 -9.220 1.00 58.44 87 LEU A CA 1
ATOM 715 C C . LEU A 1 87 ? 19.295 -1.828 -9.893 1.00 58.44 87 LEU A C 1
ATOM 717 O O . LEU A 1 87 ? 20.448 -1.509 -9.613 1.00 58.44 87 LEU A O 1
ATOM 721 N N . SER A 1 88 ? 18.581 -1.119 -10.783 1.00 59.38 88 SER A N 1
ATOM 722 C CA . SER A 1 88 ? 19.271 -0.252 -11.761 1.00 59.38 88 SER A CA 1
ATOM 723 C C . SER A 1 88 ? 18.677 1.128 -12.092 1.00 59.38 88 SER A C 1
ATOM 725 O O . SER A 1 88 ? 19.112 1.705 -13.084 1.00 59.38 88 SER A O 1
ATOM 727 N N . ASP A 1 89 ? 17.757 1.708 -11.309 1.00 63.88 89 ASP A N 1
ATOM 728 C CA . ASP A 1 89 ? 17.313 3.101 -11.544 1.00 63.88 89 ASP A CA 1
ATOM 729 C C . ASP A 1 89 ? 17.124 3.894 -10.236 1.00 63.88 89 ASP A C 1
ATOM 731 O O . ASP A 1 89 ? 16.203 3.659 -9.453 1.00 63.88 89 ASP A O 1
ATOM 735 N N . THR A 1 90 ? 18.033 4.835 -9.961 1.00 71.06 90 THR A N 1
ATOM 736 C CA . THR A 1 90 ? 18.145 5.508 -8.655 1.00 71.06 90 THR A CA 1
ATOM 737 C C . THR A 1 90 ? 16.983 6.449 -8.357 1.00 71.06 90 THR A C 1
ATOM 739 O O . THR A 1 90 ? 16.587 6.575 -7.200 1.00 71.06 90 THR A O 1
ATOM 742 N N . THR A 1 91 ? 16.391 7.087 -9.371 1.00 76.06 91 THR A N 1
ATOM 743 C CA . THR A 1 91 ? 15.296 8.047 -9.147 1.00 76.06 91 THR A CA 1
ATOM 744 C C . THR A 1 91 ? 13.970 7.330 -8.903 1.00 76.06 91 THR A C 1
ATOM 746 O O . THR A 1 91 ? 13.250 7.685 -7.968 1.00 76.06 91 THR A O 1
ATOM 749 N N . ALA A 1 92 ? 13.674 6.278 -9.675 1.00 76.38 92 ALA A N 1
ATOM 750 C CA . ALA A 1 92 ? 12.515 5.420 -9.427 1.00 76.38 92 ALA A CA 1
ATOM 751 C C . ALA A 1 92 ? 12.617 4.738 -8.051 1.00 76.38 92 ALA A C 1
ATOM 753 O O . ALA A 1 92 ? 11.664 4.770 -7.269 1.00 76.38 92 ALA A O 1
ATOM 754 N N . ASN A 1 93 ? 13.807 4.239 -7.699 1.00 85.25 93 ASN A N 1
ATOM 755 C CA . ASN A 1 93 ? 14.062 3.634 -6.393 1.00 85.25 93 ASN A CA 1
ATOM 756 C C . ASN A 1 93 ? 13.866 4.625 -5.237 1.00 85.25 93 ASN A C 1
ATOM 758 O O . ASN A 1 93 ? 13.281 4.255 -4.221 1.00 85.25 93 ASN A O 1
ATOM 762 N N . ASN A 1 94 ? 14.275 5.889 -5.387 1.00 89.94 94 ASN A N 1
ATOM 763 C CA . ASN A 1 94 ? 14.044 6.911 -4.361 1.00 89.94 94 ASN A CA 1
ATOM 764 C C . ASN A 1 94 ? 12.549 7.126 -4.090 1.00 89.94 94 ASN A C 1
ATOM 766 O O . ASN A 1 94 ? 12.138 7.170 -2.929 1.00 89.94 94 ASN A O 1
ATOM 770 N N . LEU A 1 95 ? 11.730 7.214 -5.143 1.00 91.38 95 LEU A N 1
ATOM 771 C CA . LEU A 1 95 ? 10.280 7.364 -5.005 1.00 91.38 95 LEU A CA 1
ATOM 772 C C . LEU A 1 95 ? 9.654 6.146 -4.310 1.00 91.38 95 LEU A C 1
ATOM 774 O O . LEU A 1 95 ? 8.835 6.292 -3.403 1.00 91.38 95 LEU A O 1
ATOM 778 N N . ILE A 1 96 ? 10.078 4.940 -4.695 1.00 92.75 96 ILE A N 1
ATOM 779 C CA . ILE A 1 96 ? 9.634 3.687 -4.075 1.00 92.75 96 ILE A CA 1
ATOM 780 C C . ILE A 1 96 ? 10.001 3.656 -2.583 1.00 92.75 96 ILE A C 1
ATOM 782 O O . ILE A 1 96 ? 9.155 3.324 -1.753 1.00 92.75 96 ILE A O 1
ATOM 786 N N . VAL A 1 97 ? 11.228 4.044 -2.219 1.00 94.38 97 VAL A N 1
ATOM 787 C CA . VAL A 1 97 ? 11.682 4.122 -0.819 1.00 94.38 97 VAL A CA 1
ATOM 788 C C . VAL A 1 97 ? 10.856 5.131 -0.022 1.00 94.38 97 VAL A C 1
ATOM 790 O O . VAL A 1 97 ? 10.438 4.827 1.096 1.00 94.38 97 VAL A O 1
ATOM 793 N N . GLN A 1 98 ? 10.577 6.309 -0.582 1.00 95.19 98 GLN A N 1
ATOM 794 C CA . GLN A 1 98 ? 9.744 7.321 0.073 1.00 95.19 98 GLN A CA 1
ATOM 795 C C . GLN A 1 98 ? 8.321 6.812 0.313 1.00 95.19 98 GLN A C 1
ATOM 797 O O . GLN A 1 98 ? 7.804 6.929 1.426 1.00 95.19 98 GLN A O 1
ATOM 802 N N . ASN A 1 99 ? 7.707 6.188 -0.692 1.00 96.00 99 ASN A N 1
ATOM 803 C CA . ASN A 1 99 ? 6.369 5.624 -0.560 1.00 96.00 99 ASN A CA 1
ATOM 804 C C . ASN A 1 99 ? 6.327 4.454 0.436 1.00 96.00 99 ASN A C 1
ATOM 806 O O . ASN A 1 99 ? 5.370 4.329 1.205 1.00 96.00 99 ASN A O 1
ATOM 810 N N . LEU A 1 100 ? 7.366 3.612 0.458 1.00 96.50 100 LEU A N 1
ATOM 811 C CA . LEU A 1 100 ? 7.528 2.543 1.442 1.00 96.50 100 LEU A CA 1
ATOM 812 C C . LEU A 1 100 ? 7.604 3.113 2.863 1.00 96.50 100 LEU A C 1
ATOM 814 O O . LEU A 1 100 ? 6.853 2.681 3.739 1.00 96.50 100 LEU A O 1
ATOM 818 N N . ALA A 1 101 ? 8.468 4.108 3.078 1.00 96.94 101 ALA A N 1
ATOM 819 C CA . ALA A 1 101 ? 8.627 4.772 4.366 1.00 96.94 101 ALA A CA 1
ATOM 820 C C . ALA A 1 101 ? 7.315 5.423 4.821 1.00 96.94 101 ALA A C 1
ATOM 822 O O . ALA A 1 101 ? 6.887 5.208 5.954 1.00 96.94 101 ALA A O 1
ATOM 823 N N . TYR A 1 102 ? 6.631 6.145 3.928 1.00 96.94 102 TYR A N 1
ATOM 824 C CA . TYR A 1 102 ? 5.322 6.728 4.214 1.00 96.94 102 TYR A CA 1
ATOM 825 C C . TYR A 1 102 ? 4.317 5.660 4.656 1.00 96.94 102 TYR A C 1
ATOM 827 O O . TYR A 1 102 ? 3.642 5.830 5.676 1.00 96.94 102 TYR A O 1
ATOM 835 N N . SER A 1 103 ? 4.247 4.550 3.918 1.00 96.81 103 SER A N 1
ATOM 836 C CA . SER A 1 103 ? 3.289 3.473 4.171 1.00 96.81 103 SER A CA 1
ATOM 837 C C . SER A 1 103 ? 3.522 2.811 5.530 1.00 96.81 103 SER A C 1
ATOM 839 O O . SER A 1 103 ? 2.592 2.681 6.327 1.00 96.81 103 SER A O 1
ATOM 841 N N . ILE A 1 104 ? 4.778 2.467 5.837 1.00 95.88 104 ILE A N 1
ATOM 842 C CA . ILE A 1 104 ? 5.169 1.862 7.118 1.00 95.88 104 ILE A CA 1
ATOM 843 C C . ILE A 1 104 ? 4.920 2.832 8.275 1.00 95.88 104 ILE A C 1
ATOM 845 O O . ILE A 1 104 ? 4.309 2.447 9.272 1.00 95.88 104 ILE A O 1
ATOM 849 N N . CYS A 1 105 ? 5.360 4.087 8.156 1.00 95.50 105 CYS A N 1
ATOM 850 C CA . CYS A 1 105 ? 5.223 5.075 9.223 1.00 95.50 105 CYS A CA 1
ATOM 851 C C . CYS A 1 105 ? 3.755 5.380 9.536 1.00 95.50 105 CYS A C 1
ATOM 853 O O . CYS A 1 105 ? 3.378 5.415 10.708 1.00 95.50 105 CYS A O 1
ATOM 855 N N . ASN A 1 106 ? 2.907 5.557 8.516 1.00 93.88 106 ASN A N 1
ATOM 856 C CA . ASN A 1 106 ? 1.480 5.802 8.733 1.00 93.88 106 ASN A CA 1
ATOM 857 C C . ASN A 1 106 ? 0.786 4.575 9.335 1.00 93.88 106 ASN A C 1
ATOM 859 O O . ASN A 1 106 ? 0.025 4.731 10.290 1.00 93.88 106 ASN A O 1
ATOM 863 N N . LEU A 1 107 ? 1.094 3.359 8.866 1.00 93.75 107 LEU A N 1
ATOM 864 C CA . LEU A 1 107 ? 0.549 2.134 9.457 1.00 93.75 107 LEU A CA 1
ATOM 865 C C . LEU A 1 107 ? 0.958 2.004 10.929 1.00 93.75 107 LEU A C 1
ATOM 867 O O . LEU A 1 107 ? 0.112 1.786 11.794 1.00 93.75 107 LEU A O 1
ATOM 871 N N . HIS A 1 108 ? 2.241 2.207 11.228 1.00 92.06 108 HIS A N 1
ATOM 872 C CA . HIS A 1 108 ? 2.759 2.171 12.591 1.00 92.06 108 HIS A CA 1
ATOM 873 C C . HIS A 1 108 ? 2.082 3.218 13.488 1.00 92.06 108 HIS A C 1
ATOM 875 O O . HIS A 1 108 ? 1.710 2.919 14.621 1.00 92.06 108 HIS A O 1
ATOM 881 N N . MET A 1 109 ? 1.859 4.435 12.985 1.00 91.19 109 MET A N 1
ATOM 882 C CA . MET A 1 109 ? 1.136 5.476 13.718 1.00 91.19 109 MET A CA 1
ATOM 883 C C . MET A 1 109 ? -0.322 5.098 14.000 1.00 91.19 109 MET A C 1
ATOM 885 O O . MET A 1 109 ? -0.810 5.385 15.094 1.00 91.19 109 MET A O 1
ATOM 889 N N . LEU A 1 110 ? -1.011 4.443 13.061 1.00 89.62 110 LEU A N 1
ATOM 890 C CA . LEU A 1 110 ? -2.380 3.954 13.261 1.00 89.62 110 LEU A CA 1
ATOM 891 C C . LEU A 1 110 ? -2.433 2.861 14.334 1.00 89.62 110 LEU A C 1
ATOM 893 O O . LEU A 1 110 ? -3.263 2.940 15.239 1.00 89.62 110 LEU A O 1
ATOM 897 N N . VAL A 1 111 ? -1.494 1.911 14.300 1.00 88.69 111 VAL A N 1
ATOM 898 C CA . VAL A 1 111 ? -1.353 0.887 15.348 1.00 88.69 111 VAL A CA 1
ATOM 899 C C . VAL A 1 111 ? -1.079 1.546 16.702 1.00 88.69 111 VAL A C 1
ATOM 901 O O . VAL A 1 111 ? -1.746 1.230 17.683 1.00 88.69 111 VAL A O 1
ATOM 904 N N . ARG A 1 112 ? -0.159 2.517 16.770 1.00 88.19 112 ARG A N 1
ATOM 905 C CA . ARG A 1 112 ? 0.220 3.196 18.023 1.00 88.19 112 ARG A CA 1
ATOM 906 C C . ARG A 1 112 ? -0.896 4.053 18.625 1.00 88.19 112 ARG A C 1
ATOM 908 O O . ARG A 1 112 ? -0.899 4.281 19.828 1.00 88.19 112 ARG A O 1
ATOM 915 N N . ARG A 1 113 ? -1.818 4.567 17.805 1.00 86.62 113 ARG A N 1
ATOM 916 C CA . ARG A 1 113 ? -2.987 5.331 18.277 1.00 86.62 113 ARG A CA 1
ATOM 917 C C . ARG A 1 113 ? -4.040 4.452 18.946 1.00 86.62 113 ARG A C 1
ATOM 919 O O . ARG A 1 113 ? -4.860 4.969 19.699 1.00 86.62 113 ARG A O 1
ATOM 926 N N . SER A 1 114 ? -4.035 3.149 18.676 1.00 83.19 114 SER A N 1
ATOM 927 C CA . SER A 1 114 ? -4.882 2.217 19.411 1.00 83.19 114 SER A CA 1
ATOM 928 C C . SER A 1 114 ? -4.418 2.100 20.867 1.00 83.19 114 SER A C 1
ATOM 930 O O . SER A 1 114 ? -3.241 2.270 21.175 1.00 83.19 114 SER A O 1
ATOM 932 N N . THR A 1 115 ? -5.333 1.778 21.783 1.00 79.00 115 THR A N 1
ATOM 933 C CA . THR A 1 115 ? -4.976 1.626 23.206 1.00 79.00 115 THR A CA 1
ATOM 934 C C . THR A 1 115 ? -4.030 0.449 23.462 1.00 79.00 115 THR A C 1
ATOM 936 O O . THR A 1 115 ? -3.374 0.409 24.497 1.00 79.00 115 THR A O 1
ATOM 939 N N . SER A 1 116 ? -3.990 -0.535 22.560 1.00 85.44 116 SER A N 1
ATOM 940 C CA . SER A 1 116 ? -3.035 -1.643 22.575 1.00 85.44 116 SER A CA 1
ATOM 941 C C . SER A 1 116 ? -2.963 -2.292 21.195 1.00 85.44 116 SER A C 1
ATOM 943 O O . SER A 1 116 ? -3.972 -2.365 20.490 1.00 85.44 116 SER A O 1
ATOM 945 N N . SER A 1 117 ? -1.801 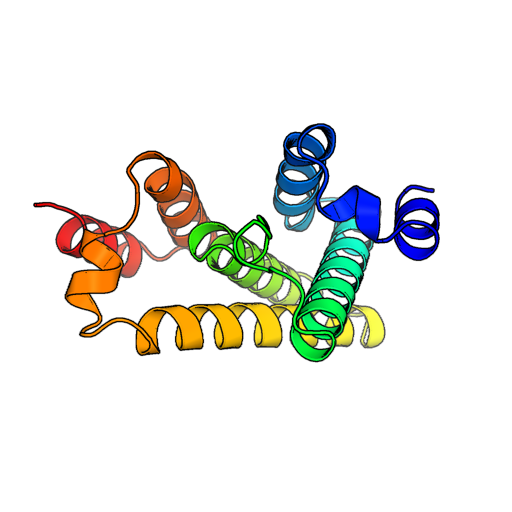-2.853 20.843 1.00 82.00 117 SER A N 1
ATOM 946 C CA . SER A 1 117 ? -1.624 -3.590 19.585 1.00 82.00 117 SER A CA 1
ATOM 947 C C . SER A 1 117 ? -2.673 -4.690 19.414 1.00 82.00 117 SER A C 1
ATOM 949 O O . SER A 1 117 ? -3.210 -4.851 18.326 1.00 82.00 117 SER A O 1
ATOM 951 N N . HIS A 1 118 ? -3.022 -5.404 20.490 1.00 84.50 118 HIS A N 1
ATOM 952 C CA . HIS A 1 118 ? -4.076 -6.417 20.447 1.00 84.50 118 HIS A CA 1
ATOM 953 C C . HIS A 1 118 ? -5.427 -5.821 20.039 1.00 84.50 118 HIS A C 1
ATOM 955 O O . HIS A 1 118 ? -6.051 -6.342 19.127 1.00 84.50 118 HIS A O 1
ATOM 961 N N . ARG A 1 119 ? -5.864 -4.712 20.661 1.00 86.12 119 ARG A N 1
ATOM 962 C CA . ARG A 1 119 ? -7.152 -4.082 20.317 1.00 86.12 119 ARG A CA 1
ATOM 963 C C . ARG A 1 119 ? -7.181 -3.609 18.863 1.00 86.12 119 ARG A C 1
ATOM 965 O O . ARG A 1 119 ? -8.233 -3.664 18.236 1.00 86.12 119 ARG A O 1
ATOM 972 N N . PHE A 1 120 ? -6.051 -3.137 18.336 1.00 89.38 120 PHE A N 1
ATOM 973 C CA . PHE A 1 120 ? -5.953 -2.791 16.922 1.00 89.38 120 PHE A CA 1
ATOM 974 C C . PHE A 1 120 ? -6.204 -4.006 16.031 1.00 89.38 120 PHE A C 1
ATOM 976 O O . PHE A 1 120 ? -7.089 -3.962 15.184 1.00 89.38 120 PHE A O 1
ATOM 983 N N . TRP A 1 121 ? -5.445 -5.087 16.240 1.00 88.62 121 TRP A N 1
ATOM 984 C CA . TRP A 1 121 ? -5.528 -6.280 15.399 1.00 88.62 121 TRP A CA 1
ATOM 985 C C . TRP A 1 121 ? -6.875 -6.990 15.543 1.00 88.62 121 TRP A C 1
ATOM 987 O O . TRP A 1 121 ? -7.491 -7.304 14.533 1.00 88.62 121 TRP A O 1
ATOM 997 N N . SER A 1 122 ? -7.404 -7.133 16.760 1.00 85.81 122 SER A N 1
ATOM 998 C CA . SER A 1 122 ? -8.730 -7.721 16.990 1.00 85.81 122 SER A CA 1
ATOM 999 C C . SER A 1 122 ? -9.877 -6.882 16.411 1.00 85.81 122 SER A C 1
ATOM 1001 O O . SER A 1 122 ? -10.989 -7.376 16.272 1.00 85.81 122 SER A O 1
ATOM 1003 N N . GLY A 1 123 ? -9.641 -5.593 16.142 1.00 86.06 123 GLY A N 1
ATOM 1004 C CA . GLY A 1 123 ? -10.618 -4.671 15.562 1.00 86.06 123 GLY A CA 1
ATOM 1005 C C . GLY A 1 123 ? -10.565 -4.570 14.037 1.00 86.06 123 GLY A C 1
ATOM 1006 O O . GLY A 1 123 ? -11.313 -3.776 13.466 1.00 86.06 123 GLY A O 1
ATOM 1007 N N . VAL A 1 124 ? -9.681 -5.320 13.368 1.00 86.00 124 VAL A N 1
ATOM 1008 C CA . VAL A 1 124 ? -9.611 -5.332 11.902 1.00 86.00 124 VAL A CA 1
ATOM 1009 C C . VAL A 1 124 ? -10.889 -5.961 11.343 1.00 86.00 124 VAL A C 1
ATOM 1011 O O . VAL A 1 124 ? -11.334 -7.014 11.794 1.00 86.00 124 VAL A O 1
ATOM 1014 N N . SER A 1 125 ? -11.501 -5.299 10.359 1.00 84.56 125 SER A N 1
ATOM 1015 C CA . SER A 1 125 ? -12.724 -5.798 9.731 1.00 84.56 125 SER A CA 1
ATOM 1016 C C . SER A 1 125 ? -12.463 -7.102 8.965 1.00 84.56 125 SER A C 1
ATOM 1018 O O . SER A 1 125 ? -11.389 -7.302 8.391 1.00 84.56 125 SER A O 1
ATOM 1020 N N . SER A 1 126 ? -13.468 -7.976 8.874 1.00 81.69 126 SER A N 1
ATOM 1021 C CA . SER A 1 126 ? -13.366 -9.202 8.068 1.00 81.69 126 SER A CA 1
ATOM 1022 C C . SER A 1 126 ? -13.084 -8.903 6.589 1.00 81.69 126 SER A C 1
ATOM 1024 O O . SER A 1 126 ? -12.342 -9.640 5.942 1.00 81.69 126 SER A O 1
ATOM 1026 N N . SER A 1 127 ? -13.600 -7.784 6.070 1.00 80.06 127 SER A N 1
ATOM 1027 C CA . SER A 1 127 ? -13.304 -7.283 4.722 1.00 80.06 127 SER A CA 1
ATOM 1028 C C . SER A 1 127 ? -11.839 -6.876 4.525 1.00 80.06 127 SER A C 1
ATOM 1030 O O . SER A 1 127 ? -11.322 -6.977 3.413 1.00 80.06 127 SER A O 1
ATOM 1032 N N . ASP A 1 128 ? -11.144 -6.458 5.586 1.00 85.06 128 ASP A N 1
ATOM 1033 C CA . ASP A 1 128 ? -9.737 -6.047 5.536 1.00 85.06 128 ASP A CA 1
ATOM 1034 C C . ASP A 1 128 ? -8.752 -7.205 5.735 1.00 85.06 128 ASP A C 1
ATOM 1036 O O . ASP A 1 128 ? -7.598 -7.108 5.305 1.00 85.06 128 ASP A O 1
ATOM 1040 N N . HIS A 1 129 ? -9.189 -8.317 6.340 1.00 89.12 129 HIS A N 1
ATOM 1041 C CA . HIS A 1 129 ? -8.350 -9.503 6.550 1.00 89.12 129 HIS A CA 1
ATOM 1042 C C . HIS A 1 129 ? -7.725 -10.011 5.252 1.00 89.12 129 HIS A C 1
ATOM 1044 O O . HIS A 1 129 ? -6.539 -10.340 5.239 1.00 89.12 129 HIS A O 1
ATOM 1050 N N . GLY A 1 130 ? -8.490 -10.032 4.156 1.00 89.25 130 GLY A N 1
ATOM 1051 C CA . GLY A 1 130 ? -8.005 -10.515 2.863 1.00 89.25 130 GLY A CA 1
ATOM 1052 C C . GLY A 1 130 ? -6.739 -9.790 2.399 1.00 89.25 130 GLY A C 1
ATOM 1053 O O . GLY A 1 130 ? -5.767 -10.436 2.017 1.00 89.25 130 GLY A O 1
ATOM 1054 N N . ALA A 1 131 ? -6.701 -8.462 2.529 1.00 89.62 131 ALA A N 1
ATOM 1055 C CA . ALA A 1 131 ? -5.556 -7.657 2.105 1.00 89.62 131 ALA A CA 1
ATOM 1056 C C . ALA A 1 131 ? -4.326 -7.833 3.011 1.00 89.62 131 ALA A C 1
ATOM 1058 O O . ALA A 1 131 ? -3.196 -7.829 2.523 1.00 89.62 131 ALA A O 1
ATOM 1059 N N . PHE A 1 132 ? -4.516 -8.036 4.319 1.00 93.12 132 PHE A N 1
ATOM 1060 C CA . PHE A 1 132 ? -3.403 -8.396 5.202 1.00 93.12 132 PHE A CA 1
ATOM 1061 C C . PHE A 1 132 ? -2.836 -9.775 4.858 1.00 93.12 132 PHE A C 1
ATOM 1063 O O . PHE A 1 132 ? -1.620 -9.927 4.755 1.00 93.12 132 PHE A O 1
ATOM 1070 N N . LEU A 1 133 ? -3.695 -10.773 4.637 1.00 93.69 133 LEU A N 1
ATOM 1071 C CA . LEU A 1 133 ? -3.262 -12.122 4.271 1.00 93.69 133 LEU A CA 1
ATOM 1072 C C . LEU A 1 133 ? -2.522 -12.144 2.930 1.00 93.69 133 LEU A C 1
ATOM 1074 O O . LEU A 1 133 ? -1.461 -12.763 2.848 1.00 93.69 133 LEU A O 1
ATOM 1078 N N . GLU A 1 134 ? -3.034 -11.424 1.930 1.00 92.31 134 GLU A N 1
ATOM 1079 C CA . GLU A 1 134 ? -2.364 -11.222 0.642 1.00 92.31 134 GLU A CA 1
ATOM 1080 C C . GLU A 1 134 ? -0.990 -10.564 0.836 1.00 92.31 134 GLU A C 1
ATOM 1082 O O . GLU A 1 134 ? 0.007 -11.022 0.282 1.00 92.31 134 GLU A O 1
ATOM 1087 N N . GLY A 1 135 ? -0.898 -9.544 1.695 1.00 93.88 135 GLY A N 1
ATOM 1088 C CA . GLY A 1 135 ? 0.371 -8.895 2.018 1.00 93.88 135 GLY A CA 1
ATOM 1089 C C . GLY A 1 135 ? 1.377 -9.832 2.694 1.00 93.88 135 GLY A C 1
ATOM 1090 O O . GLY A 1 135 ? 2.552 -9.825 2.3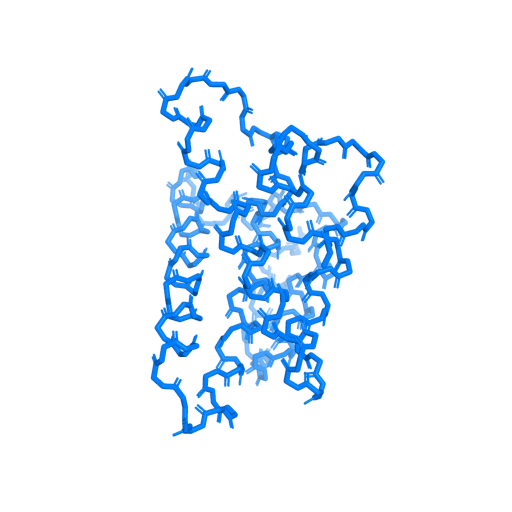36 1.00 93.88 135 GLY A O 1
ATOM 1091 N N . PHE A 1 136 ? 0.956 -10.683 3.633 1.00 95.00 136 PHE A N 1
ATOM 1092 C CA . PHE A 1 136 ? 1.869 -11.648 4.262 1.00 95.00 136 PHE A CA 1
ATOM 1093 C C . PHE A 1 136 ? 2.349 -12.727 3.292 1.00 95.00 136 PHE A C 1
ATOM 1095 O O . PHE A 1 136 ? 3.498 -13.169 3.381 1.00 95.00 136 PHE A O 1
ATOM 1102 N N . GLU A 1 137 ? 1.483 -13.139 2.371 1.00 93.62 137 GLU A N 1
ATOM 1103 C CA . GLU A 1 137 ? 1.821 -14.069 1.300 1.00 93.62 137 GLU A CA 1
ATOM 1104 C C . GLU A 1 137 ? 2.818 -13.449 0.321 1.00 93.62 137 GLU A C 1
ATOM 1106 O O . GLU A 1 137 ? 3.854 -14.048 0.040 1.00 93.62 137 GLU A O 1
ATOM 1111 N N . LEU A 1 138 ? 2.586 -12.200 -0.088 1.00 92.12 138 LEU A N 1
ATOM 1112 C CA . LEU A 1 138 ? 3.508 -11.433 -0.922 1.00 92.12 138 LEU A CA 1
ATOM 1113 C C . LEU A 1 138 ? 4.866 -11.208 -0.240 1.00 92.12 138 LEU A C 1
ATOM 1115 O O . LEU A 1 138 ? 5.905 -11.211 -0.903 1.00 92.12 138 LEU A O 1
ATOM 1119 N N . LEU A 1 139 ? 4.869 -11.035 1.084 1.00 92.62 139 LEU A N 1
ATOM 1120 C CA . LEU A 1 139 ? 6.083 -10.924 1.892 1.00 92.62 139 LEU A CA 1
ATOM 1121 C C . LEU A 1 139 ? 6.833 -12.264 2.007 1.00 92.62 139 LEU A C 1
ATOM 1123 O O . LEU A 1 139 ? 8.029 -12.262 2.306 1.00 92.62 139 LEU A O 1
ATOM 1127 N N . GLY A 1 140 ? 6.146 -13.389 1.785 1.00 91.75 140 GLY A N 1
ATOM 1128 C CA . GLY A 1 140 ? 6.678 -14.742 1.941 1.00 91.75 140 GLY A CA 1
ATOM 1129 C C . GLY A 1 140 ? 6.835 -15.182 3.401 1.00 91.75 140 GLY A C 1
ATOM 1130 O O . GLY A 1 140 ? 7.681 -16.022 3.695 1.00 91.75 140 GLY A O 1
ATOM 1131 N N . SER A 1 141 ? 6.069 -14.605 4.340 1.00 92.94 141 SER A N 1
ATOM 1132 C CA . SER A 1 141 ? 6.230 -14.864 5.780 1.00 92.94 141 SER A CA 1
ATOM 1133 C C . SER A 1 141 ? 5.062 -15.649 6.377 1.00 92.94 141 SER A C 1
ATOM 1135 O O . SER A 1 141 ? 4.115 -15.082 6.928 1.00 92.94 141 SER A O 1
ATOM 1137 N N . THR A 1 142 ? 5.164 -16.981 6.350 1.00 92.81 142 THR A N 1
ATOM 1138 C CA . THR A 1 142 ? 4.176 -17.886 6.968 1.00 92.81 142 THR A CA 1
ATOM 1139 C C . THR A 1 142 ? 4.040 -17.650 8.471 1.00 92.81 142 THR A C 1
ATOM 1141 O O . THR A 1 142 ? 2.936 -17.662 9.008 1.00 92.81 142 THR A O 1
ATOM 1144 N N . LYS A 1 143 ? 5.155 -17.370 9.161 1.00 94.69 143 LYS A N 1
ATOM 1145 C CA . LYS A 1 143 ? 5.141 -17.067 10.598 1.00 94.69 143 LYS A CA 1
ATOM 1146 C C . LYS A 1 143 ? 4.294 -15.828 10.892 1.00 94.69 143 LYS A C 1
ATOM 1148 O O . LYS A 1 143 ? 3.426 -15.891 11.755 1.00 94.69 143 LYS A O 1
ATOM 1153 N N . ALA A 1 144 ? 4.517 -14.731 10.164 1.00 92.31 144 ALA A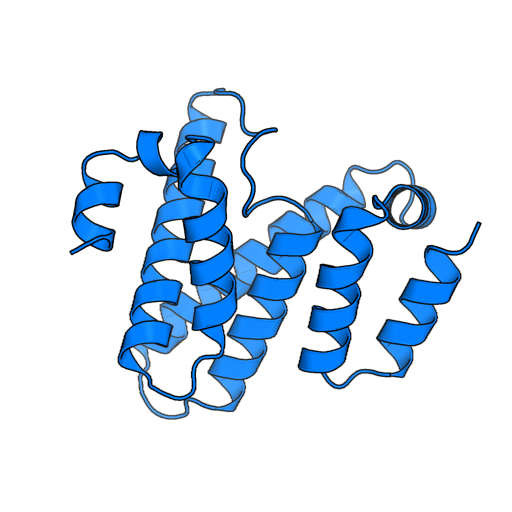 N 1
ATOM 1154 C CA . ALA A 1 144 ? 3.764 -13.497 10.371 1.00 92.31 144 ALA A CA 1
ATOM 1155 C C . ALA A 1 144 ? 2.279 -13.668 10.013 1.00 92.31 144 ALA A C 1
ATOM 1157 O O . ALA A 1 144 ? 1.427 -13.222 10.778 1.00 92.31 144 ALA A O 1
ATOM 1158 N N . LYS A 1 145 ? 1.973 -14.393 8.924 1.00 93.81 145 LYS A N 1
ATOM 1159 C CA . LYS A 1 145 ? 0.599 -14.766 8.546 1.00 93.81 145 LYS A CA 1
ATOM 1160 C C . LYS A 1 145 ? -0.120 -15.498 9.684 1.00 93.81 145 LYS A C 1
ATOM 1162 O O . LYS A 1 145 ? -1.216 -15.106 10.071 1.00 93.81 145 LYS A O 1
ATOM 1167 N N . ASN A 1 146 ? 0.517 -16.514 10.267 1.00 92.88 146 ASN A N 1
ATOM 1168 C CA . ASN A 1 146 ? -0.066 -17.293 11.363 1.00 92.88 146 ASN A CA 1
ATOM 1169 C C . ASN A 1 146 ? -0.227 -16.461 12.641 1.00 92.88 146 ASN A C 1
ATOM 1171 O O . ASN A 1 146 ? -1.254 -16.551 13.304 1.00 92.88 146 ASN A O 1
ATOM 1175 N N . THR A 1 147 ? 0.752 -15.616 12.980 1.00 92.12 147 THR A N 1
ATOM 1176 C CA . THR A 1 147 ? 0.633 -14.700 14.125 1.00 92.12 147 THR A CA 1
ATOM 1177 C C . THR A 1 147 ? -0.515 -13.706 13.941 1.00 92.12 147 THR A C 1
ATOM 1179 O O . THR A 1 147 ? -1.249 -13.455 14.895 1.00 92.12 147 THR A O 1
ATOM 1182 N N . PHE A 1 148 ? -0.708 -13.173 12.732 1.00 91.25 148 PHE A N 1
ATOM 1183 C CA . PHE A 1 148 ? -1.847 -12.313 12.412 1.00 91.25 148 PHE A CA 1
ATOM 1184 C C . PHE A 1 148 ? -3.180 -13.049 12.576 1.00 91.25 148 PHE A C 1
ATOM 1186 O O . PHE A 1 148 ? -4.066 -12.534 13.251 1.00 91.25 148 PHE A O 1
ATOM 1193 N N . LEU A 1 149 ? -3.306 -14.271 12.045 1.00 91.12 149 LEU A N 1
ATOM 1194 C CA . LEU A 1 149 ? -4.514 -15.090 12.204 1.00 91.12 149 LEU A CA 1
ATOM 1195 C C . LEU A 1 149 ? -4.843 -15.348 13.680 1.00 91.12 149 LEU A C 1
ATOM 1197 O O . LEU A 1 149 ? -5.985 -15.186 14.090 1.00 91.12 149 LEU A O 1
ATOM 1201 N N . LEU A 1 150 ? -3.843 -15.672 14.502 1.00 89.12 150 LEU A N 1
ATOM 1202 C CA . LEU A 1 150 ? -4.035 -15.855 15.946 1.00 89.12 150 LEU A CA 1
ATOM 1203 C C . LEU A 1 150 ? -4.447 -14.557 16.656 1.00 89.12 150 LEU A C 1
ATOM 1205 O O . LEU A 1 150 ? -5.256 -14.597 17.571 1.00 89.12 150 LEU A O 1
ATOM 1209 N N . SER A 1 151 ? -3.915 -13.410 16.225 1.00 84.94 151 SER A N 1
ATOM 1210 C CA . SER A 1 151 ? -4.202 -12.096 16.830 1.00 84.94 151 SER A CA 1
ATOM 1211 C C . SER A 1 151 ? -5.547 -11.501 16.394 1.00 84.94 151 SER A C 1
ATOM 1213 O O . SER A 1 151 ? -5.967 -10.477 16.927 1.00 84.94 151 SER A O 1
ATOM 1215 N N . THR A 1 152 ? -6.182 -12.106 15.389 1.00 85.62 152 THR A N 1
ATOM 1216 C CA . THR A 1 152 ? -7.466 -11.687 14.805 1.00 85.62 152 THR A CA 1
ATOM 1217 C C . THR A 1 152 ? -8.574 -12.718 15.026 1.00 85.62 152 THR A C 1
ATOM 1219 O O . THR A 1 152 ? -9.732 -12.446 14.719 1.00 85.62 152 THR A O 1
ATOM 1222 N N . SER A 1 153 ? -8.235 -13.891 15.571 1.00 74.00 153 SER A N 1
ATOM 1223 C CA . SER A 1 153 ? -9.200 -14.896 16.012 1.00 74.00 153 SER A CA 1
ATOM 1224 C C . SER A 1 153 ? -9.753 -14.476 17.372 1.00 74.00 153 SER A C 1
ATOM 1226 O O . SER A 1 153 ? -8.986 -14.300 18.316 1.00 74.00 153 SER A O 1
ATOM 1228 N N . THR A 1 154 ? -11.066 -14.267 17.446 1.00 58.69 154 THR A N 1
ATOM 1229 C CA . THR A 1 154 ? -11.809 -14.013 18.693 1.00 58.69 154 THR A CA 1
ATOM 1230 C C . THR A 1 154 ? -11.885 -15.246 19.572 1.00 58.69 154 THR A C 1
ATOM 1232 O O . THR A 1 154 ? -12.175 -16.322 18.999 1.00 58.69 154 THR A O 1
#

pLDDT: mean 86.28, std 8.55, range [58.44, 97.0]

Sequence (154 aa):
MMERLFVHFPELYFEQNMEEIRIVVCKLLIHPHSMPRNTSSSLVASYFATVEKRKHEKLDVTSCLLVQPSRLFIIAVSFLKQLRMELSDTTANNLIVQNLAYSICNLHMLVRRSTSSHRFWSGVSSSDHGAFLEGFELLGSTKAKNTFLLSTST